Protein AF-A0A5Q4FTZ2-F1 (afdb_monomer_lite)

Structure (mmCIF, N/CA/C/O backbone):
data_AF-A0A5Q4FTZ2-F1
#
_entry.id   AF-A0A5Q4FTZ2-F1
#
loop_
_atom_site.group_PDB
_atom_site.id
_atom_site.type_symbol
_atom_site.label_atom_id
_atom_site.label_alt_id
_atom_site.label_comp_id
_atom_site.label_asym_id
_atom_site.label_entity_id
_atom_site.label_seq_id
_atom_site.pdbx_PDB_ins_code
_atom_site.Cartn_x
_atom_site.Cartn_y
_atom_site.Cartn_z
_atom_site.occupancy
_atom_site.B_iso_or_equiv
_atom_site.auth_seq_id
_atom_site.auth_comp_id
_at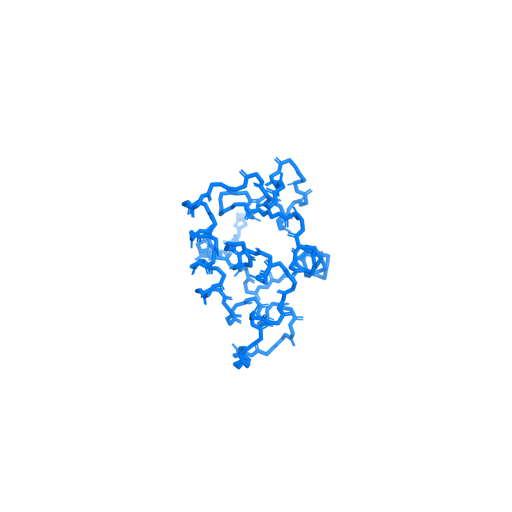om_site.auth_asym_id
_atom_site.auth_atom_id
_atom_site.pdbx_PDB_model_num
ATOM 1 N N . MET A 1 1 ? 12.901 10.405 34.814 1.00 46.91 1 MET A N 1
ATOM 2 C CA . MET A 1 1 ? 11.831 9.628 34.155 1.00 46.91 1 MET A CA 1
ATOM 3 C C . MET A 1 1 ? 11.802 10.056 32.702 1.00 46.91 1 MET A C 1
ATOM 5 O O . MET A 1 1 ? 11.239 11.096 32.398 1.00 46.91 1 MET A O 1
ATOM 9 N N . THR A 1 2 ? 12.493 9.328 31.830 1.00 41.78 2 THR A N 1
ATOM 10 C CA . THR A 1 2 ? 12.619 9.694 30.414 1.00 41.78 2 THR A CA 1
ATOM 11 C C . THR A 1 2 ? 12.126 8.508 29.606 1.00 41.78 2 THR A C 1
ATOM 13 O O . THR A 1 2 ? 12.592 7.389 29.809 1.00 41.78 2 THR A O 1
ATOM 16 N N . ALA A 1 3 ? 11.102 8.752 28.793 1.00 41.12 3 ALA A N 1
ATOM 17 C CA . ALA A 1 3 ? 10.315 7.743 28.108 1.00 41.12 3 ALA A CA 1
ATOM 18 C C . ALA A 1 3 ? 11.191 6.784 27.287 1.00 41.12 3 ALA A C 1
ATOM 20 O O . ALA A 1 3 ? 11.939 7.191 26.398 1.00 41.12 3 ALA A O 1
ATOM 21 N N . HIS A 1 4 ? 11.052 5.496 27.586 1.00 38.12 4 HIS A N 1
ATOM 22 C CA . HIS A 1 4 ? 11.541 4.396 26.773 1.00 38.12 4 HIS A CA 1
ATOM 23 C C . HIS A 1 4 ? 10.669 4.337 25.506 1.00 38.12 4 HIS A C 1
ATOM 25 O O . HIS A 1 4 ? 9.659 3.644 25.475 1.00 38.12 4 HIS A O 1
ATOM 31 N N . HIS A 1 5 ? 11.014 5.093 24.461 1.00 42.78 5 HIS A N 1
ATOM 32 C CA . HIS A 1 5 ? 10.502 4.785 23.125 1.00 42.78 5 HIS A CA 1
ATOM 33 C C . HIS A 1 5 ? 11.188 3.488 22.679 1.00 42.78 5 HIS A C 1
ATOM 35 O O . HIS A 1 5 ? 12.414 3.494 22.508 1.00 42.78 5 HIS A O 1
ATOM 41 N N . PRO A 1 6 ? 10.472 2.361 22.511 1.00 44.38 6 PRO A N 1
ATOM 42 C CA . PRO A 1 6 ? 11.075 1.206 21.875 1.00 44.38 6 PRO A CA 1
ATOM 43 C C . PRO A 1 6 ? 11.498 1.637 20.471 1.00 44.38 6 PRO A C 1
ATOM 45 O O . PRO A 1 6 ? 10.705 2.186 19.705 1.00 44.38 6 PRO A O 1
ATOM 48 N N . ARG A 1 7 ? 12.780 1.433 20.156 1.00 40.22 7 ARG A N 1
ATOM 49 C CA . ARG A 1 7 ? 13.320 1.577 18.806 1.00 40.22 7 ARG A CA 1
ATOM 50 C C . ARG A 1 7 ? 12.591 0.592 17.894 1.00 40.22 7 ARG A C 1
ATOM 52 O O . ARG A 1 7 ? 13.081 -0.507 17.655 1.00 40.22 7 ARG A O 1
ATOM 59 N N . TYR A 1 8 ? 11.459 1.003 17.334 1.00 41.88 8 TYR A N 1
ATOM 60 C CA . TYR A 1 8 ? 10.986 0.470 16.067 1.00 41.88 8 TYR A CA 1
ATOM 61 C C . TYR A 1 8 ? 11.960 0.966 14.993 1.00 41.88 8 TYR A C 1
ATOM 63 O O . TYR A 1 8 ? 11.678 1.883 14.233 1.00 41.88 8 TYR A O 1
ATOM 71 N N . LEU A 1 9 ? 13.147 0.353 14.931 1.00 40.75 9 LEU A N 1
ATOM 72 C CA . LEU A 1 9 ? 14.008 0.358 13.746 1.00 40.75 9 LEU A CA 1
ATOM 73 C C . LEU A 1 9 ? 13.370 -0.537 12.669 1.00 40.75 9 LEU A C 1
ATOM 75 O O . LEU A 1 9 ? 14.015 -1.384 12.060 1.00 40.75 9 LEU A O 1
ATOM 79 N N . GLN A 1 10 ? 12.070 -0.366 12.441 1.00 47.88 10 GLN A N 1
ATOM 80 C CA . GLN A 1 10 ? 11.476 -0.754 11.184 1.00 47.88 10 GLN A CA 1
ATOM 81 C C . GLN A 1 10 ? 12.006 0.278 10.206 1.00 47.88 10 GLN A C 1
ATOM 83 O O . GLN A 1 10 ? 11.808 1.479 10.385 1.00 47.88 10 GLN A O 1
ATOM 88 N N . SER A 1 11 ? 12.805 -0.179 9.244 1.00 52.47 11 SER A N 1
ATOM 89 C CA . SER A 1 11 ? 13.289 0.693 8.180 1.00 52.47 11 SER A CA 1
ATOM 90 C C . SER A 1 11 ? 12.101 1.508 7.675 1.00 52.47 11 SER A C 1
ATOM 92 O O . SER A 1 11 ? 11.072 0.906 7.375 1.00 52.47 11 SER A O 1
ATOM 94 N N . ARG A 1 12 ? 12.244 2.840 7.576 1.00 55.28 12 ARG A N 1
ATOM 95 C CA . ARG A 1 12 ? 11.242 3.837 7.103 1.00 55.28 12 ARG A CA 1
ATOM 96 C C . ARG A 1 12 ? 10.771 3.615 5.648 1.00 55.28 12 ARG A C 1
ATOM 98 O O . ARG A 1 12 ? 10.436 4.536 4.922 1.00 55.28 12 ARG A O 1
ATOM 105 N N . ARG A 1 13 ? 10.931 2.385 5.173 1.00 63.75 13 ARG A N 1
ATOM 106 C CA . ARG A 1 13 ? 10.923 1.869 3.810 1.00 63.75 13 ARG A CA 1
ATOM 107 C C . ARG A 1 13 ? 10.167 0.537 3.728 1.00 63.75 13 ARG A C 1
ATOM 109 O O . ARG A 1 13 ? 10.155 -0.054 2.655 1.00 63.75 13 ARG A O 1
ATOM 116 N N . ALA A 1 14 ? 9.633 0.025 4.836 1.00 73.38 14 ALA A N 1
ATOM 117 C CA . ALA A 1 14 ? 8.963 -1.268 4.921 1.00 73.38 14 ALA A CA 1
ATOM 118 C C . ALA A 1 14 ? 7.588 -1.109 5.572 1.00 73.38 14 ALA A C 1
ATOM 120 O O . ALA A 1 14 ? 7.354 -0.163 6.325 1.00 73.38 14 ALA A O 1
ATOM 121 N N . VAL A 1 15 ? 6.690 -2.045 5.277 1.00 80.06 15 VAL A N 1
ATOM 122 C CA . VAL A 1 15 ? 5.355 -2.083 5.881 1.00 80.06 15 VAL A CA 1
ATOM 123 C C . VAL A 1 15 ? 5.506 -2.380 7.375 1.00 80.06 15 VAL A C 1
ATOM 125 O O . VAL A 1 15 ? 6.199 -3.342 7.728 1.00 80.06 15 VAL A O 1
ATOM 128 N N . PRO A 1 16 ? 4.898 -1.577 8.266 1.00 80.31 16 PRO A N 1
ATOM 129 C CA . PRO A 1 16 ? 4.973 -1.843 9.688 1.00 80.31 16 PRO A CA 1
ATOM 130 C C . PRO A 1 16 ? 4.372 -3.201 10.059 1.00 80.31 16 PRO A C 1
ATOM 132 O O . PRO A 1 16 ? 3.326 -3.591 9.550 1.00 80.31 16 PRO A O 1
ATOM 135 N N . LEU A 1 17 ? 5.026 -3.915 10.979 1.00 74.69 17 LEU A N 1
ATOM 136 C CA . LEU A 1 17 ? 4.554 -5.223 11.468 1.00 74.69 17 LEU A CA 1
ATOM 137 C C . LEU A 1 17 ? 3.246 -5.123 12.256 1.00 74.69 17 LEU A C 1
ATOM 139 O O . LEU A 1 17 ? 2.511 -6.101 12.343 1.00 74.69 17 LEU A O 1
ATOM 143 N N . VAL A 1 18 ? 2.994 -3.967 12.867 1.00 80.31 18 VAL A N 1
ATOM 144 C CA . VAL A 1 18 ? 1.811 -3.710 13.681 1.00 80.31 18 VAL A CA 1
ATOM 145 C C . VAL A 1 18 ? 1.175 -2.435 13.155 1.00 80.31 18 VAL A C 1
ATOM 147 O O . VAL A 1 18 ? 1.790 -1.372 13.212 1.00 80.31 18 VAL A O 1
ATOM 150 N N . LEU A 1 19 ? -0.039 -2.568 12.631 1.00 85.31 19 LEU A N 1
ATOM 151 C CA . LEU A 1 19 ? -0.886 -1.462 12.202 1.00 85.31 19 LEU A CA 1
ATOM 152 C C . LEU A 1 19 ? -2.102 -1.391 13.119 1.00 85.31 19 LEU A C 1
ATOM 154 O O . LEU A 1 19 ? -2.616 -2.425 13.556 1.00 85.31 19 LEU A O 1
ATOM 158 N N . THR A 1 20 ? -2.561 -0.175 13.403 1.00 90.44 20 THR A N 1
ATOM 159 C CA . THR A 1 20 ? -3.896 0.022 13.978 1.00 90.44 20 THR A CA 1
ATOM 160 C C . THR A 1 20 ? -4.965 -0.360 12.951 1.00 90.44 20 THR A C 1
ATOM 162 O O . THR A 1 20 ? -4.673 -0.490 11.762 1.00 90.44 20 THR A O 1
ATOM 165 N N . GLU A 1 21 ? -6.210 -0.529 13.398 1.00 90.31 21 GLU A N 1
ATOM 166 C CA . GLU A 1 21 ? -7.337 -0.822 12.503 1.00 90.31 21 GLU A CA 1
ATOM 167 C C . GLU A 1 21 ? -7.466 0.236 11.398 1.00 90.31 21 GLU A C 1
ATOM 169 O O . GLU A 1 21 ? -7.405 -0.100 10.223 1.00 90.31 21 GLU A O 1
ATOM 174 N N . GLU A 1 22 ? -7.447 1.521 11.762 1.00 91.31 22 GLU A N 1
ATOM 175 C CA . GLU A 1 22 ? -7.500 2.631 10.801 1.00 91.31 22 GLU A CA 1
ATOM 176 C C . GLU A 1 22 ? -6.357 2.595 9.766 1.00 91.31 22 GLU A C 1
ATOM 178 O O . GLU A 1 22 ? -6.560 2.848 8.580 1.00 91.31 22 GLU A O 1
ATOM 183 N N . GLN A 1 23 ? -5.137 2.263 10.195 1.00 91.62 23 GLN A N 1
ATOM 184 C CA . GLN A 1 23 ? -3.989 2.161 9.290 1.00 91.62 23 GLN A CA 1
ATOM 185 C C . GLN A 1 23 ? -4.105 0.948 8.362 1.00 91.62 23 GLN A C 1
ATOM 187 O O . GLN A 1 23 ? -3.677 1.013 7.209 1.00 91.62 23 GLN A O 1
ATOM 192 N N . ARG A 1 24 ? -4.674 -0.159 8.854 1.00 91.75 24 ARG A N 1
ATOM 193 C CA . ARG A 1 24 ? -4.960 -1.347 8.046 1.00 91.75 24 ARG A CA 1
ATOM 194 C C . ARG A 1 24 ? -6.030 -1.046 7.003 1.00 91.75 24 ARG A C 1
ATOM 196 O O . ARG A 1 24 ? -5.828 -1.417 5.851 1.00 91.75 24 ARG A O 1
ATOM 203 N N . ASP A 1 25 ? -7.110 -0.368 7.380 1.00 92.56 25 ASP A N 1
ATOM 204 C CA . ASP A 1 25 ? -8.152 0.072 6.448 1.00 92.56 25 ASP A CA 1
ATOM 205 C C . ASP A 1 25 ? -7.572 0.975 5.365 1.00 92.56 25 ASP A C 1
ATOM 207 O O . ASP A 1 25 ? -7.767 0.719 4.183 1.00 92.56 25 ASP A O 1
ATOM 211 N N . ARG A 1 26 ? -6.742 1.953 5.738 1.00 93.12 26 ARG A N 1
ATOM 212 C CA . ARG A 1 26 ? -6.061 2.824 4.772 1.00 93.12 26 ARG A CA 1
ATOM 213 C C . ARG A 1 26 ? -5.157 2.047 3.811 1.00 93.12 26 ARG A C 1
ATOM 215 O O . ARG A 1 26 ? -5.180 2.291 2.609 1.00 93.12 26 ARG A O 1
ATOM 222 N N . LEU A 1 27 ? -4.371 1.100 4.327 1.00 92.38 27 LEU A N 1
ATOM 223 C CA . LEU A 1 27 ? -3.537 0.231 3.496 1.00 92.38 27 LEU A CA 1
ATOM 224 C C . LEU A 1 27 ? -4.382 -0.626 2.547 1.00 92.38 27 LEU A C 1
ATOM 226 O O . LEU A 1 27 ? -4.009 -0.802 1.391 1.00 92.38 27 LEU A O 1
ATOM 230 N N . ARG A 1 28 ? -5.497 -1.169 3.041 1.00 93.44 28 ARG A N 1
ATOM 231 C CA . ARG A 1 28 ? -6.430 -1.969 2.249 1.00 93.44 28 ARG A CA 1
ATOM 232 C C . ARG A 1 28 ? -7.041 -1.128 1.135 1.00 93.44 28 ARG A C 1
ATOM 234 O O . ARG A 1 28 ? -6.953 -1.550 -0.009 1.00 93.44 28 ARG A O 1
ATOM 241 N N . SER A 1 29 ? -7.548 0.062 1.447 1.00 93.69 29 SER A N 1
ATOM 242 C CA . SER A 1 29 ? -8.086 0.992 0.451 1.00 93.69 29 SER A CA 1
ATOM 243 C C . SER A 1 29 ? -7.052 1.355 -0.612 1.00 93.69 29 SER A C 1
ATOM 245 O O . SER A 1 29 ? -7.374 1.314 -1.789 1.00 93.69 29 SER A O 1
ATOM 247 N N . LEU A 1 30 ? -5.797 1.626 -0.232 1.00 93.50 30 LEU A N 1
ATOM 248 C CA . LEU A 1 30 ? -4.734 1.935 -1.198 1.00 93.50 30 LEU A CA 1
ATOM 249 C C . LEU A 1 30 ? -4.409 0.763 -2.137 1.00 93.50 30 LEU A C 1
ATOM 251 O O . LEU A 1 30 ? -4.048 0.975 -3.285 1.00 93.50 30 LEU A O 1
ATOM 255 N N . LEU A 1 31 ? -4.448 -0.475 -1.642 1.00 93.00 31 LEU A N 1
ATOM 256 C CA . LEU A 1 31 ? -4.146 -1.652 -2.463 1.00 93.00 31 LEU A CA 1
ATOM 257 C C . LEU A 1 31 ? -5.330 -2.096 -3.334 1.00 93.00 31 LEU A C 1
ATOM 259 O O . LEU A 1 31 ? -5.118 -2.788 -4.334 1.00 93.00 31 LEU A O 1
ATOM 263 N N . ASP A 1 32 ? -6.547 -1.729 -2.933 1.00 94.12 32 ASP A N 1
ATOM 264 C CA . ASP A 1 32 ? -7.785 -1.976 -3.673 1.00 94.12 32 ASP A CA 1
ATOM 265 C C . ASP A 1 32 ? -8.052 -0.896 -4.732 1.00 94.12 32 ASP A C 1
ATOM 267 O O . ASP A 1 32 ? -8.624 -1.201 -5.773 1.00 94.12 32 ASP A O 1
ATOM 271 N N . ASP A 1 33 ? -7.577 0.333 -4.510 1.00 93.88 33 ASP A N 1
ATOM 272 C CA . ASP A 1 33 ? -7.661 1.437 -5.466 1.00 93.88 33 ASP A CA 1
ATOM 273 C C . ASP A 1 33 ? -6.555 1.339 -6.538 1.00 93.88 33 ASP A C 1
ATOM 275 O O . ASP A 1 33 ? -5.372 1.508 -6.227 1.00 93.88 33 ASP A O 1
ATOM 279 N N . PRO A 1 34 ? -6.887 1.051 -7.809 1.00 92.38 34 PRO A N 1
ATOM 280 C CA . PRO A 1 34 ? -5.886 0.946 -8.863 1.00 92.38 34 PRO A CA 1
ATOM 281 C C . PRO A 1 34 ? -5.330 2.304 -9.305 1.00 92.38 34 PRO A C 1
ATOM 283 O O . PRO A 1 34 ? -4.198 2.370 -9.795 1.00 92.38 34 PRO A O 1
ATOM 286 N N . ASP A 1 35 ? -6.102 3.376 -9.153 1.00 93.19 35 ASP A N 1
ATOM 287 C CA . ASP A 1 35 ? -5.797 4.672 -9.763 1.00 93.19 35 ASP A CA 1
ATOM 288 C C . ASP A 1 35 ? -4.877 5.524 -8.887 1.00 93.19 35 ASP A C 1
ATOM 290 O O . ASP A 1 35 ? -4.193 6.418 -9.387 1.00 93.19 35 ASP A O 1
ATOM 294 N N . THR A 1 36 ? -4.770 5.187 -7.602 1.00 94.06 36 THR A N 1
ATOM 295 C CA . THR A 1 36 ? -3.946 5.927 -6.652 1.00 94.06 36 THR A CA 1
ATOM 296 C C . THR A 1 36 ? -2.805 5.082 -6.109 1.00 94.06 36 THR A C 1
ATOM 298 O O . THR A 1 36 ? -2.980 3.958 -5.644 1.00 94.06 36 THR A O 1
ATOM 301 N N . TRP A 1 37 ? -1.608 5.663 -6.076 1.00 93.62 37 TRP A N 1
ATOM 302 C CA . TRP A 1 37 ? -0.437 5.042 -5.480 1.00 93.62 37 TRP A CA 1
ATOM 303 C C . TRP A 1 37 ? 0.344 5.992 -4.577 1.00 93.62 37 TRP A C 1
ATOM 305 O O . TRP A 1 37 ? 0.235 7.210 -4.658 1.00 93.62 37 TRP A O 1
ATOM 315 N N . VAL A 1 38 ? 1.185 5.423 -3.711 1.00 92.25 38 VAL A N 1
ATOM 316 C CA . VAL A 1 38 ? 2.126 6.173 -2.879 1.00 92.25 38 VAL A CA 1
ATOM 317 C C . VAL A 1 38 ? 3.542 5.684 -3.147 1.00 92.25 38 VAL A C 1
ATOM 319 O O . VAL A 1 38 ? 3.884 4.518 -2.939 1.00 92.25 38 VAL A O 1
ATOM 322 N N . LEU A 1 39 ? 4.413 6.598 -3.574 1.00 88.88 39 LEU A N 1
ATOM 323 C CA . LEU A 1 39 ? 5.830 6.296 -3.760 1.00 88.88 39 LEU A CA 1
ATOM 324 C C . LEU A 1 39 ? 6.505 5.979 -2.420 1.00 88.88 39 LEU A C 1
ATOM 326 O O . LEU A 1 39 ? 6.125 6.496 -1.370 1.00 88.88 39 LEU A O 1
ATOM 330 N N . ARG A 1 40 ? 7.597 5.203 -2.457 1.00 82.00 40 ARG A N 1
ATOM 331 C CA . ARG A 1 40 ? 8.348 4.800 -1.248 1.00 82.00 40 ARG A CA 1
ATOM 332 C C . ARG A 1 40 ? 8.596 5.924 -0.222 1.00 82.00 40 ARG A C 1
ATOM 334 O O . ARG A 1 40 ? 8.463 5.630 0.962 1.00 82.00 40 ARG A O 1
ATOM 341 N N . PRO A 1 41 ? 8.966 7.167 -0.600 1.00 82.75 41 PRO A N 1
ATOM 342 C CA . PRO A 1 41 ? 9.184 8.241 0.375 1.00 82.75 41 PRO A CA 1
ATOM 343 C C . PRO A 1 41 ? 7.902 8.723 1.072 1.00 82.75 41 PRO A C 1
ATOM 345 O O . PRO A 1 41 ? 7.969 9.160 2.217 1.00 82.75 41 PRO A O 1
ATOM 348 N N . GLY A 1 42 ? 6.757 8.645 0.389 1.00 85.50 42 GLY A N 1
ATOM 349 C CA . GLY A 1 42 ? 5.449 9.078 0.889 1.00 85.50 42 GLY A CA 1
ATOM 350 C C . GLY A 1 42 ? 4.718 8.025 1.723 1.00 85.50 42 GLY A C 1
ATOM 351 O O . GLY A 1 42 ? 3.739 8.340 2.389 1.00 85.50 42 GLY A O 1
ATOM 352 N N . TRP A 1 43 ? 5.220 6.787 1.741 1.00 85.81 43 TRP A N 1
ATOM 353 C CA . TRP A 1 43 ? 4.541 5.647 2.359 1.00 85.81 43 TRP A CA 1
ATOM 354 C C . TRP A 1 43 ? 4.298 5.812 3.862 1.00 85.81 43 TRP A C 1
ATOM 356 O O . TRP A 1 43 ? 3.198 5.579 4.349 1.00 85.81 43 TRP A O 1
ATOM 366 N N . GLU A 1 44 ? 5.328 6.215 4.610 1.00 85.50 44 GLU A N 1
ATOM 367 C CA . GLU A 1 44 ? 5.236 6.436 6.060 1.00 85.50 44 GLU A CA 1
ATOM 368 C C . GLU A 1 44 ? 4.258 7.583 6.400 1.00 85.50 44 GLU A C 1
ATOM 370 O O . GLU A 1 44 ? 3.366 7.353 7.222 1.00 85.50 44 GLU A O 1
ATOM 375 N N . PRO A 1 45 ? 4.350 8.778 5.774 1.00 88.06 45 PRO A N 1
ATOM 376 C CA . PRO A 1 45 ? 3.356 9.841 5.943 1.00 88.06 45 PRO A CA 1
ATOM 377 C C . PRO A 1 45 ? 1.921 9.407 5.629 1.00 88.06 45 PRO A C 1
ATOM 379 O O . PRO A 1 45 ? 1.036 9.622 6.456 1.00 88.06 45 PRO A O 1
ATOM 382 N N . TYR A 1 46 ? 1.689 8.753 4.489 1.00 90.69 46 TYR A N 1
ATOM 383 C CA . TYR A 1 46 ? 0.355 8.286 4.121 1.00 90.69 46 TYR A CA 1
ATOM 384 C C . TYR A 1 46 ? -0.177 7.267 5.126 1.00 90.69 46 TYR A C 1
ATOM 386 O O . TYR A 1 46 ? -1.233 7.453 5.726 1.00 90.69 46 TYR A O 1
ATOM 394 N N . LEU A 1 47 ? 0.582 6.196 5.363 1.00 88.31 47 LEU A N 1
ATOM 395 C CA . LEU A 1 47 ? 0.104 5.075 6.155 1.00 88.31 47 LEU A CA 1
ATOM 396 C C . LEU A 1 47 ? -0.107 5.469 7.617 1.00 88.31 47 LEU A C 1
ATOM 398 O O . LEU A 1 47 ? -1.145 5.140 8.186 1.00 88.31 47 LEU A O 1
ATOM 402 N N . LEU A 1 48 ? 0.844 6.193 8.219 1.00 86.44 48 LEU A N 1
ATOM 403 C CA . LEU A 1 48 ? 0.790 6.534 9.643 1.00 86.44 48 LEU A CA 1
ATOM 404 C C . LEU A 1 48 ? -0.048 7.776 9.946 1.00 86.44 48 LEU A C 1
ATOM 406 O O . LEU A 1 48 ? -0.591 7.857 11.046 1.00 86.44 48 LEU A O 1
ATOM 410 N N . ARG A 1 49 ? -0.109 8.750 9.030 1.00 87.38 49 ARG A N 1
ATOM 411 C CA . ARG A 1 49 ? -0.727 10.065 9.283 1.00 87.38 49 ARG A CA 1
ATOM 412 C C . ARG A 1 49 ? -1.911 10.378 8.373 1.00 87.38 49 ARG A C 1
ATOM 414 O O . ARG A 1 49 ? -2.561 11.388 8.606 1.00 87.38 49 ARG A O 1
ATOM 421 N N . GLY A 1 50 ? -2.184 9.551 7.364 1.00 88.56 50 GLY A N 1
ATOM 422 C CA . GLY A 1 50 ? -3.219 9.831 6.370 1.00 88.56 50 GLY A CA 1
ATOM 423 C C . GLY A 1 50 ? -2.874 11.016 5.471 1.00 88.56 50 GLY A C 1
ATOM 424 O O . GLY A 1 50 ? -3.773 11.736 5.062 1.00 88.56 50 GLY A O 1
ATOM 425 N N . ASP A 1 51 ? -1.587 11.260 5.208 1.00 90.19 51 ASP A N 1
ATOM 426 C CA . ASP A 1 51 ? -1.155 12.386 4.376 1.00 90.19 51 ASP A CA 1
ATOM 427 C C . ASP A 1 51 ? -1.460 12.141 2.888 1.00 90.19 51 ASP A C 1
ATOM 429 O O . ASP A 1 51 ? -0.652 11.574 2.145 1.00 90.19 51 ASP A O 1
ATOM 433 N N . GLU A 1 52 ? -2.647 12.569 2.461 1.00 89.94 52 GLU A N 1
ATOM 434 C CA . GLU A 1 52 ? -3.129 12.456 1.080 1.00 89.94 52 GLU A CA 1
ATOM 435 C C . GLU A 1 52 ? -2.273 13.249 0.081 1.00 89.94 52 GLU A C 1
ATOM 437 O O . GLU A 1 52 ? -2.262 12.921 -1.101 1.00 89.94 52 GLU A O 1
ATOM 442 N N . GLY A 1 53 ? -1.469 14.223 0.531 1.00 90.06 53 GLY A N 1
ATOM 443 C CA . GLY A 1 53 ? -0.545 14.968 -0.336 1.00 90.06 53 GLY A CA 1
ATOM 444 C C . GLY A 1 53 ? 0.591 14.119 -0.923 1.00 90.06 53 GLY A C 1
ATOM 445 O O . GLY A 1 53 ? 1.346 14.589 -1.772 1.00 90.06 53 GLY A O 1
ATOM 446 N N . THR A 1 54 ? 0.728 12.873 -0.467 1.00 90.44 54 THR A N 1
ATOM 447 C CA . THR A 1 54 ? 1.695 11.898 -0.989 1.00 90.44 54 THR A CA 1
ATOM 448 C C . THR A 1 54 ? 1.111 10.939 -2.023 1.00 90.44 54 THR A C 1
ATOM 450 O O . THR A 1 54 ? 1.870 10.169 -2.624 1.00 90.44 54 THR A O 1
ATOM 453 N N . LEU A 1 55 ? -0.210 10.981 -2.217 1.00 92.88 55 LEU A N 1
ATOM 454 C CA . LEU A 1 55 ? -0.903 10.200 -3.226 1.00 92.88 55 LEU A CA 1
ATOM 455 C C . LEU A 1 55 ? -0.576 10.755 -4.608 1.00 92.88 55 LEU A C 1
ATOM 457 O O . LEU A 1 55 ? -0.588 11.964 -4.845 1.00 92.88 55 LEU A O 1
ATOM 461 N N . VAL A 1 56 ? -0.267 9.846 -5.518 1.00 93.69 56 VAL A N 1
ATOM 462 C CA . VAL A 1 56 ? -0.018 10.137 -6.921 1.00 93.69 56 VAL A CA 1
ATOM 463 C C . VAL A 1 56 ? -0.902 9.248 -7.768 1.00 93.69 56 VAL A C 1
ATOM 465 O O . VAL A 1 56 ? -1.192 8.112 -7.406 1.00 93.69 56 VAL A O 1
ATOM 468 N N . ASP A 1 57 ? -1.297 9.774 -8.913 1.00 93.38 57 ASP A N 1
ATOM 469 C CA . ASP A 1 57 ? -2.043 9.025 -9.907 1.00 93.38 57 ASP A CA 1
ATOM 470 C C . ASP A 1 57 ? -1.147 7.937 -10.534 1.00 93.38 57 ASP A C 1
ATOM 472 O O . ASP A 1 57 ? 0.019 8.190 -10.872 1.00 93.38 57 ASP A O 1
ATOM 476 N N . THR A 1 58 ? -1.661 6.716 -10.662 1.00 92.19 58 THR A N 1
ATOM 477 C CA . THR A 1 58 ? -0.892 5.566 -11.159 1.00 92.19 58 THR A CA 1
ATOM 478 C C . THR A 1 58 ? -0.492 5.712 -12.638 1.00 92.19 58 THR A C 1
ATOM 480 O O . THR A 1 58 ? 0.576 5.219 -13.033 1.00 92.19 58 THR A O 1
ATOM 483 N N . ASP A 1 59 ? -1.280 6.420 -13.454 1.00 90.12 59 ASP A N 1
ATOM 484 C CA . ASP A 1 59 ? -0.959 6.748 -14.854 1.00 90.12 59 ASP A CA 1
ATOM 485 C C . ASP A 1 59 ? 0.126 7.825 -14.958 1.00 90.12 59 ASP A C 1
ATOM 487 O O . ASP A 1 59 ? 0.897 7.856 -15.918 1.00 90.12 59 ASP A O 1
ATOM 491 N N . SER A 1 60 ? 0.259 8.678 -13.940 1.00 91.44 60 SER A N 1
ATOM 492 C CA . SER A 1 60 ? 1.325 9.687 -13.878 1.00 91.44 60 SER A CA 1
ATOM 493 C C . SER A 1 60 ? 2.715 9.112 -13.557 1.00 91.44 60 SER A C 1
ATOM 495 O O . SER A 1 60 ? 3.727 9.820 -13.637 1.00 91.44 60 SER A O 1
ATOM 497 N N . LEU A 1 61 ? 2.801 7.828 -13.186 1.00 90.81 61 LEU A N 1
ATOM 498 C CA . LEU A 1 61 ? 4.060 7.181 -12.822 1.00 90.81 61 LEU A CA 1
ATOM 499 C C . LEU A 1 61 ? 4.968 6.970 -14.038 1.00 90.81 61 LEU A C 1
ATOM 501 O O . LEU A 1 61 ? 4.603 6.329 -15.018 1.00 90.81 61 LEU A O 1
ATOM 505 N N . SER A 1 62 ? 6.227 7.397 -13.918 1.00 91.94 62 SER A N 1
ATOM 506 C CA . SER A 1 62 ? 7.266 7.010 -14.873 1.00 91.94 62 SER A CA 1
ATOM 507 C C . SER A 1 62 ? 7.539 5.500 -14.830 1.00 91.94 62 SER A C 1
ATOM 509 O O . SER A 1 62 ? 7.336 4.838 -13.806 1.00 91.94 62 SER A O 1
ATOM 511 N N . ASN A 1 63 ? 8.095 4.956 -15.917 1.00 90.50 63 ASN A N 1
ATOM 512 C CA . ASN A 1 63 ? 8.478 3.541 -16.000 1.00 90.50 63 ASN A CA 1
ATOM 513 C C . ASN A 1 63 ? 9.431 3.109 -14.869 1.00 90.50 63 ASN A C 1
ATOM 515 O O . ASN A 1 63 ? 9.288 2.009 -14.327 1.00 90.50 63 ASN A O 1
ATOM 519 N N . ASP A 1 64 ? 10.367 3.976 -14.472 1.00 91.25 64 ASP A N 1
ATOM 520 C CA . ASP A 1 64 ? 11.263 3.739 -13.336 1.00 91.25 64 ASP A CA 1
ATOM 521 C C . ASP A 1 64 ? 10.503 3.669 -12.009 1.00 91.25 64 ASP A C 1
ATOM 523 O O . ASP A 1 64 ? 10.703 2.738 -11.224 1.00 91.25 64 ASP A O 1
ATOM 527 N N . HIS A 1 65 ? 9.592 4.614 -11.756 1.00 91.19 65 HIS A N 1
ATOM 528 C CA . HIS A 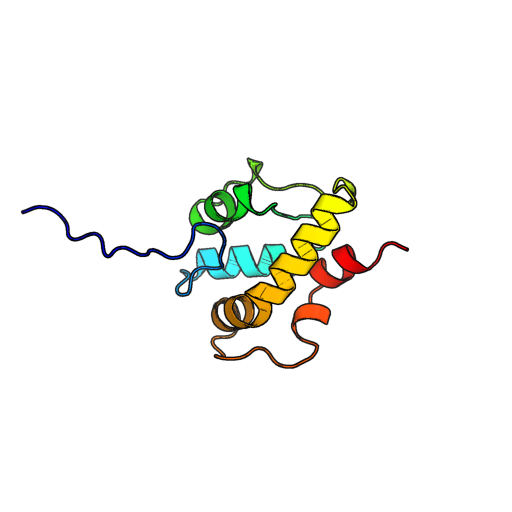1 65 ? 8.776 4.616 -10.542 1.00 91.19 65 HIS A CA 1
ATOM 529 C C . HIS A 1 65 ? 7.860 3.397 -10.469 1.00 91.19 65 HIS A C 1
ATOM 531 O O . HIS A 1 65 ? 7.749 2.775 -9.409 1.00 91.19 65 HIS A O 1
ATOM 537 N N . ARG A 1 66 ? 7.256 3.011 -11.592 1.00 91.50 66 ARG A N 1
ATOM 538 C CA . ARG A 1 6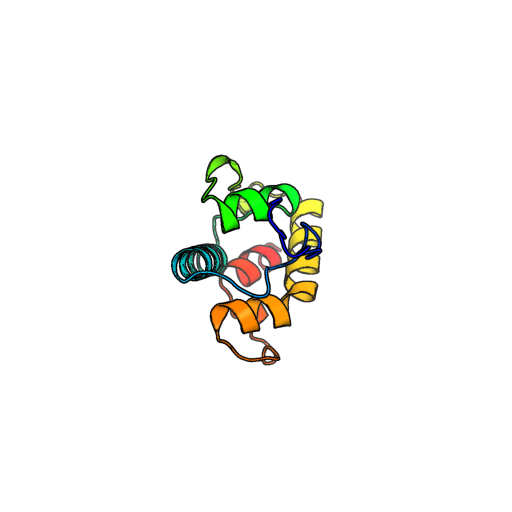6 ? 6.418 1.816 -11.703 1.00 91.50 66 ARG A CA 1
ATOM 539 C C . ARG A 1 66 ? 7.222 0.549 -11.421 1.00 91.50 66 ARG A C 1
ATOM 541 O O . ARG A 1 66 ? 6.868 -0.216 -10.526 1.00 91.50 66 ARG A O 1
ATOM 548 N N . SER A 1 67 ? 8.371 0.384 -12.078 1.00 91.81 67 SER A N 1
ATOM 549 C CA . SER A 1 67 ? 9.275 -0.756 -11.859 1.00 91.81 67 SER A CA 1
ATOM 550 C C . SER A 1 67 ? 9.756 -0.836 -10.407 1.00 91.81 67 SER A C 1
ATOM 552 O O . SER A 1 67 ? 9.740 -1.904 -9.788 1.00 91.81 67 SER A O 1
ATOM 554 N N . ALA A 1 68 ? 10.130 0.304 -9.821 1.00 91.19 68 ALA A N 1
ATOM 555 C CA . ALA A 1 68 ? 10.544 0.390 -8.426 1.00 91.19 68 ALA A CA 1
ATOM 556 C C . ALA A 1 68 ? 9.402 0.074 -7.447 1.00 91.19 68 ALA A C 1
ATOM 558 O O . ALA A 1 68 ? 9.667 -0.505 -6.386 1.00 91.19 68 ALA A O 1
ATOM 559 N N . SER A 1 69 ? 8.163 0.436 -7.784 1.00 91.50 69 SER A N 1
ATOM 560 C CA . SER A 1 69 ? 6.964 0.165 -6.982 1.00 91.50 69 SER A CA 1
ATOM 561 C C . SER A 1 69 ? 6.595 -1.314 -7.013 1.00 91.50 69 SER A C 1
ATOM 563 O O . SER A 1 69 ? 6.441 -1.918 -5.955 1.00 91.50 69 SER A O 1
ATOM 565 N N . ILE A 1 70 ? 6.596 -1.941 -8.193 1.00 93.00 70 ILE A N 1
ATOM 566 C CA . ILE A 1 70 ? 6.384 -3.390 -8.347 1.00 93.00 70 ILE A CA 1
ATOM 567 C C . ILE A 1 70 ? 7.447 -4.174 -7.573 1.00 93.00 70 ILE A C 1
ATOM 569 O O . ILE A 1 70 ? 7.126 -5.086 -6.809 1.00 93.00 70 ILE A O 1
ATOM 573 N N . ALA A 1 71 ? 8.725 -3.814 -7.736 1.00 92.56 71 ALA A N 1
ATOM 574 C CA . ALA A 1 71 ? 9.819 -4.476 -7.029 1.00 92.56 71 ALA A CA 1
ATOM 575 C C . ALA A 1 71 ? 9.670 -4.359 -5.506 1.00 92.56 71 ALA A C 1
ATOM 577 O O . ALA A 1 71 ? 9.977 -5.303 -4.778 1.00 92.56 71 ALA A O 1
ATOM 578 N N . TRP A 1 72 ? 9.186 -3.213 -5.026 1.00 91.25 72 TRP A N 1
ATOM 579 C CA . TRP A 1 72 ? 8.935 -2.989 -3.609 1.00 91.25 72 TRP A CA 1
ATOM 580 C C . TRP A 1 72 ? 7.744 -3.805 -3.100 1.00 91.25 72 TRP A C 1
ATOM 582 O O . TRP A 1 72 ? 7.887 -4.507 -2.103 1.00 91.25 72 TRP A O 1
ATOM 592 N N . LEU A 1 73 ? 6.617 -3.803 -3.817 1.00 92.19 73 LEU A N 1
ATOM 593 C CA . LEU A 1 73 ? 5.441 -4.616 -3.496 1.00 92.19 73 LEU A CA 1
ATOM 594 C C . LEU A 1 73 ? 5.798 -6.103 -3.387 1.00 92.19 73 LEU A C 1
ATOM 596 O O . LEU A 1 73 ? 5.433 -6.758 -2.414 1.00 92.19 73 LEU A O 1
ATOM 600 N N . ARG A 1 74 ? 6.605 -6.621 -4.323 1.00 92.62 74 ARG A N 1
ATOM 601 C CA . ARG A 1 74 ? 7.104 -8.006 -4.281 1.00 92.62 74 ARG A CA 1
ATOM 602 C C . ARG A 1 74 ? 7.947 -8.285 -3.039 1.00 92.62 74 ARG A C 1
ATOM 604 O O . ARG A 1 74 ? 7.746 -9.305 -2.389 1.00 92.62 74 ARG A O 1
ATOM 611 N N . GLN A 1 75 ? 8.850 -7.373 -2.677 1.00 91.81 75 GLN A N 1
ATOM 612 C CA . GLN A 1 75 ? 9.654 -7.497 -1.453 1.00 91.81 75 GLN A CA 1
ATOM 613 C C . GLN A 1 75 ? 8.793 -7.456 -0.185 1.00 91.81 75 GLN A C 1
ATOM 615 O O . GLN A 1 75 ? 9.129 -8.100 0.806 1.00 91.81 75 GLN A O 1
ATOM 620 N N . GLN A 1 76 ? 7.695 -6.701 -0.207 1.00 90.69 76 GLN A N 1
ATOM 621 C CA . GLN A 1 76 ? 6.794 -6.544 0.932 1.00 90.69 76 GLN A CA 1
ATOM 622 C C . GLN A 1 76 ? 5.612 -7.523 0.924 1.00 90.69 76 GLN A C 1
ATOM 624 O O . GLN A 1 76 ? 4.811 -7.466 1.850 1.00 90.69 76 GLN A O 1
ATOM 629 N N . ARG A 1 77 ? 5.509 -8.451 -0.042 1.00 92.50 77 ARG A N 1
ATOM 630 C CA . ARG A 1 77 ? 4.375 -9.388 -0.204 1.00 92.50 77 ARG A CA 1
ATOM 631 C C . ARG A 1 77 ? 3.934 -10.019 1.122 1.00 92.50 77 ARG A C 1
ATOM 633 O O . ARG A 1 77 ? 2.771 -9.918 1.498 1.00 92.50 77 ARG A O 1
ATOM 640 N N . HIS A 1 78 ? 4.859 -10.633 1.859 1.00 91.88 78 HIS A N 1
ATOM 641 C CA . HIS A 1 78 ? 4.526 -11.296 3.126 1.00 91.88 78 HIS A CA 1
ATOM 642 C C . HIS A 1 78 ? 4.201 -10.308 4.254 1.00 91.88 78 HIS A C 1
ATOM 644 O O . HIS A 1 78 ? 3.346 -10.594 5.086 1.00 91.88 78 HIS A O 1
ATOM 650 N N . ALA A 1 79 ? 4.850 -9.140 4.278 1.00 90.50 79 ALA A N 1
ATOM 651 C CA . ALA A 1 79 ? 4.584 -8.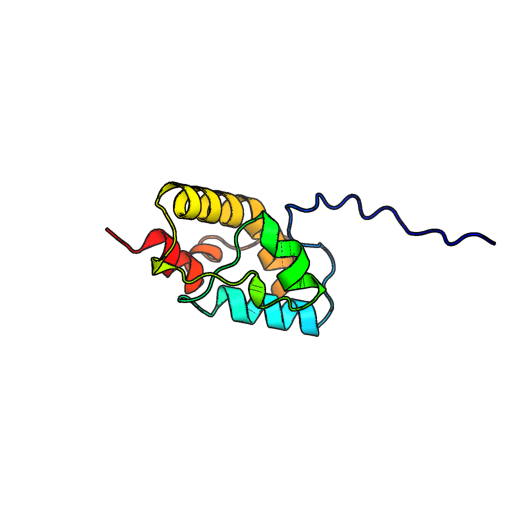109 5.277 1.00 90.50 79 ALA A CA 1
ATOM 652 C C . ALA A 1 79 ? 3.199 -7.474 5.079 1.00 90.50 79 ALA A C 1
ATOM 654 O O . ALA A 1 79 ? 2.461 -7.320 6.047 1.00 90.50 79 ALA A O 1
ATOM 655 N N . LEU A 1 80 ? 2.821 -7.182 3.829 1.00 91.31 80 LEU A N 1
ATOM 656 C CA . LEU A 1 80 ? 1.492 -6.696 3.454 1.00 91.31 80 LEU A CA 1
ATOM 657 C C . LEU A 1 80 ? 0.412 -7.708 3.831 1.00 91.31 80 LEU A C 1
ATOM 659 O O . LEU A 1 80 ? -0.549 -7.356 4.508 1.00 91.31 80 LEU A O 1
ATOM 663 N N . HIS A 1 81 ? 0.602 -8.977 3.467 1.00 92.19 81 HIS A N 1
ATOM 664 C CA . HIS A 1 81 ? -0.344 -10.033 3.817 1.00 92.19 81 HIS A CA 1
ATOM 665 C C . HIS A 1 81 ? -0.487 -10.206 5.330 1.00 92.19 81 HIS A C 1
ATOM 667 O O . HIS A 1 81 ? -1.598 -10.293 5.838 1.00 92.19 81 HIS A O 1
ATOM 673 N N . ARG A 1 82 ? 0.618 -10.193 6.082 1.00 90.62 82 ARG A N 1
ATOM 674 C CA . ARG A 1 82 ? 0.563 -10.249 7.547 1.00 90.62 82 ARG A CA 1
ATOM 675 C C . ARG A 1 82 ? -0.183 -9.057 8.135 1.00 90.62 82 ARG A C 1
ATOM 677 O O . ARG A 1 82 ? -0.955 -9.230 9.071 1.00 90.62 82 ARG A O 1
ATOM 684 N N . ALA A 1 83 ? 0.046 -7.864 7.595 1.00 89.12 83 ALA A N 1
ATOM 685 C CA . ALA A 1 83 ? -0.595 -6.646 8.067 1.00 89.12 83 ALA A CA 1
ATOM 686 C C . ALA A 1 83 ? -2.111 -6.636 7.794 1.00 89.12 83 ALA A C 1
ATOM 688 O O . ALA A 1 83 ? -2.868 -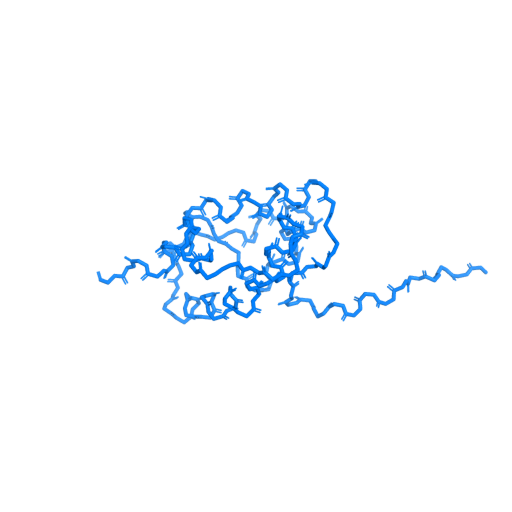6.167 8.646 1.00 89.12 83 ALA A O 1
ATOM 689 N N . LEU A 1 84 ? -2.545 -7.164 6.644 1.00 89.88 84 LEU A N 1
ATOM 690 C CA . LEU A 1 84 ? -3.942 -7.157 6.195 1.00 89.88 84 LEU A CA 1
ATOM 691 C C . LEU A 1 84 ? -4.753 -8.374 6.655 1.00 89.88 84 LEU A C 1
ATOM 693 O O . LEU A 1 84 ? -5.854 -8.203 7.174 1.00 89.88 84 LEU A O 1
ATOM 697 N N . GLU A 1 85 ? -4.197 -9.574 6.487 1.00 89.25 85 GLU A N 1
ATOM 698 C CA . GLU A 1 85 ? -4.875 -10.864 6.689 1.00 89.25 85 GLU A CA 1
ATOM 699 C C . GLU A 1 85 ? -4.472 -11.549 8.002 1.00 89.25 85 GLU A C 1
ATOM 701 O O . GLU A 1 85 ? -5.090 -12.523 8.421 1.00 89.25 85 GLU A O 1
ATOM 706 N N . GLY A 1 86 ? -3.393 -11.092 8.648 1.00 83.94 86 GLY A N 1
ATOM 707 C CA . GLY A 1 86 ? -2.850 -11.719 9.857 1.00 83.94 86 GLY A CA 1
ATOM 708 C C . GLY A 1 86 ? -2.030 -12.994 9.611 1.00 83.94 86 GLY A C 1
ATOM 709 O O . GLY A 1 86 ? -1.450 -13.530 10.553 1.00 83.94 86 GLY A O 1
ATOM 710 N N . GLY A 1 87 ? -1.930 -13.479 8.368 1.00 84.12 87 GLY A N 1
ATOM 711 C CA . GLY A 1 87 ? -1.147 -14.672 8.028 1.00 84.12 87 GLY A CA 1
ATOM 712 C C . GLY A 1 87 ? 0.347 -14.387 7.842 1.00 84.12 87 GLY A C 1
ATOM 713 O O . GLY A 1 87 ? 0.726 -13.401 7.212 1.00 84.12 87 GLY A O 1
ATOM 714 N N . GLU A 1 88 ? 1.214 -15.269 8.349 1.00 86.00 88 GLU A N 1
ATOM 715 C CA . GLU A 1 88 ? 2.670 -15.048 8.369 1.00 86.00 88 GLU A CA 1
ATOM 716 C C . GLU A 1 88 ? 3.299 -14.949 6.968 1.00 86.00 88 GLU A C 1
ATOM 718 O O . GLU A 1 88 ? 4.234 -14.166 6.771 1.00 86.00 88 GLU A O 1
ATOM 723 N N . VAL A 1 89 ? 2.758 -15.718 6.017 1.00 90.12 89 VAL A N 1
ATOM 724 C CA . VAL A 1 89 ? 3.239 -15.874 4.641 1.00 90.12 89 VAL A CA 1
ATOM 725 C C . VAL A 1 89 ? 2.065 -15.700 3.680 1.00 90.12 89 VAL A C 1
ATOM 727 O O . VAL A 1 89 ? 1.075 -16.417 3.769 1.00 90.12 89 VAL A O 1
ATOM 730 N N . ALA A 1 90 ? 2.190 -14.760 2.742 1.00 91.50 90 ALA A N 1
ATOM 731 C CA . ALA A 1 90 ? 1.231 -14.602 1.651 1.00 91.50 90 ALA A CA 1
ATOM 732 C C . ALA A 1 90 ? 1.197 -15.823 0.708 1.00 91.50 90 ALA A C 1
ATOM 734 O O . ALA A 1 90 ? 2.275 -16.249 0.273 1.00 91.50 90 ALA A O 1
ATOM 735 N N . PRO A 1 91 ? 0.014 -16.320 0.303 1.00 92.69 91 PRO A N 1
ATOM 736 C CA . PRO A 1 91 ? -0.104 -17.374 -0.700 1.00 92.69 91 PRO A CA 1
ATOM 737 C C . PRO A 1 91 ? 0.355 -16.900 -2.084 1.00 92.69 91 PRO A C 1
ATOM 739 O O . PRO A 1 91 ? 0.460 -15.697 -2.347 1.00 92.69 91 PRO A O 1
ATOM 742 N N . ASP A 1 92 ? 0.695 -17.849 -2.955 1.00 90.81 92 ASP A N 1
ATOM 743 C CA . ASP A 1 92 ? 1.099 -17.548 -4.331 1.00 90.81 92 ASP A CA 1
ATOM 744 C C . ASP A 1 92 ? -0.048 -16.937 -5.132 1.00 90.81 92 ASP A C 1
ATOM 746 O O . ASP A 1 92 ? -1.206 -17.308 -4.957 1.00 90.81 92 ASP A O 1
ATOM 750 N N . GLY A 1 93 ? 0.275 -15.946 -5.966 1.00 89.94 93 GLY A N 1
ATOM 751 C CA . GLY A 1 93 ? -0.717 -15.165 -6.704 1.00 89.94 93 GLY A CA 1
ATOM 752 C C . GLY A 1 93 ? -1.469 -14.121 -5.870 1.00 89.94 93 GLY A C 1
ATOM 753 O O . GLY A 1 93 ? -2.253 -13.364 -6.436 1.00 89.94 93 GLY A O 1
ATOM 754 N N . TRP A 1 94 ? -1.255 -14.043 -4.548 1.00 93.94 94 TRP A N 1
ATOM 755 C CA . TRP A 1 94 ? -1.968 -13.082 -3.695 1.00 93.94 94 TRP A CA 1
ATOM 756 C C . TRP A 1 94 ? -1.691 -11.637 -4.100 1.00 93.94 94 TRP A C 1
ATOM 758 O O . TRP A 1 94 ? -2.621 -10.855 -4.273 1.00 93.94 94 TRP A O 1
ATOM 768 N N . LEU A 1 95 ? -0.419 -11.285 -4.299 1.00 93.12 95 LEU A N 1
ATOM 769 C CA . LEU A 1 95 ? -0.058 -9.924 -4.683 1.00 93.12 95 LEU A CA 1
ATOM 770 C C . LEU A 1 95 ? -0.595 -9.599 -6.085 1.00 93.12 95 LEU A C 1
ATOM 772 O O . LEU A 1 95 ? -1.087 -8.505 -6.323 1.00 93.12 95 LEU A O 1
ATOM 776 N N . GLU A 1 96 ? -0.541 -10.576 -6.986 1.00 93.94 96 GLU A N 1
ATOM 777 C CA . GLU A 1 96 ? -1.022 -10.508 -8.363 1.00 93.94 96 GLU A CA 1
ATOM 778 C C . GLU A 1 96 ? -2.550 -10.399 -8.475 1.00 93.94 96 GLU A C 1
ATOM 780 O O . GLU A 1 96 ? -3.062 -9.952 -9.503 1.00 93.94 96 GLU A O 1
ATOM 785 N N . SER A 1 97 ? -3.279 -10.779 -7.424 1.00 93.12 97 SER A N 1
ATOM 786 C CA . SER A 1 97 ? -4.730 -10.597 -7.339 1.00 93.12 97 SER A CA 1
ATOM 787 C C . SER A 1 97 ? -5.157 -9.184 -6.936 1.00 93.12 97 SER A C 1
ATOM 789 O O . SER A 1 97 ? -6.323 -8.850 -7.119 1.00 93.12 97 SER A O 1
ATOM 791 N N . LEU A 1 98 ? -4.243 -8.351 -6.419 1.00 93.31 98 LEU A N 1
ATOM 792 C CA . LEU A 1 98 ? -4.589 -7.001 -5.966 1.00 93.31 98 LEU A CA 1
ATOM 793 C C . LEU A 1 98 ? -4.816 -6.058 -7.164 1.00 93.31 98 LEU A C 1
ATOM 795 O O . LEU A 1 98 ? -3.938 -5.998 -8.037 1.00 93.31 98 LEU A O 1
ATOM 799 N N . P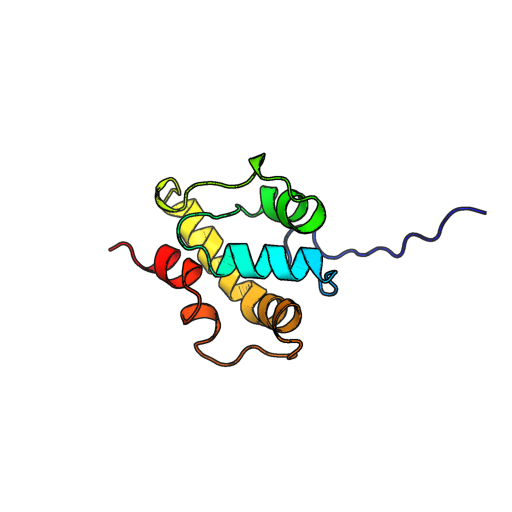RO A 1 99 ? -5.919 -5.280 -7.192 1.00 94.12 99 PRO A N 1
ATOM 800 C CA . PRO A 1 99 ? -6.241 -4.373 -8.299 1.00 94.12 99 PRO A CA 1
ATOM 801 C C . PRO A 1 99 ? -5.103 -3.409 -8.644 1.00 94.12 99 PRO A C 1
ATOM 803 O O . PRO A 1 99 ? -4.696 -3.303 -9.803 1.00 94.12 99 PRO A O 1
ATOM 806 N N . LEU A 1 100 ? -4.501 -2.784 -7.630 1.00 93.19 100 LEU A N 1
ATOM 807 C CA . LEU A 1 100 ? -3.360 -1.896 -7.816 1.00 93.19 100 LEU A CA 1
ATOM 808 C C . LEU A 1 100 ? -2.166 -2.598 -8.473 1.00 93.19 100 LEU A C 1
ATOM 810 O O . LEU A 1 100 ? -1.526 -2.048 -9.370 1.00 93.19 100 LEU A O 1
ATOM 814 N N . TYR A 1 101 ? -1.827 -3.812 -8.035 1.00 93.31 101 TYR A N 1
ATOM 815 C CA . TYR A 1 101 ? -0.689 -4.523 -8.616 1.00 93.31 101 TYR A CA 1
ATOM 816 C C . TYR A 1 101 ? -0.951 -4.856 -10.088 1.00 93.31 101 TYR A C 1
ATOM 818 O O . TYR A 1 101 ? -0.053 -4.715 -10.920 1.00 93.31 101 TYR A O 1
ATOM 826 N N . GLN A 1 102 ? -2.183 -5.246 -10.421 1.00 92.94 102 GLN A N 1
ATOM 827 C CA . GLN A 1 102 ? -2.596 -5.463 -11.805 1.00 92.94 102 GLN A CA 1
ATOM 828 C C . GLN A 1 102 ? -2.477 -4.182 -12.629 1.00 92.94 102 GLN A C 1
ATOM 830 O O . GLN A 1 102 ? -1.930 -4.238 -13.728 1.00 92.94 102 GLN A O 1
ATOM 835 N N . ARG A 1 103 ? -2.886 -3.027 -12.088 1.00 93.12 103 ARG A N 1
ATOM 836 C CA . ARG A 1 103 ? -2.728 -1.727 -12.758 1.00 93.12 103 ARG A CA 1
ATOM 837 C C . ARG A 1 103 ? -1.261 -1.382 -13.005 1.00 93.12 103 ARG A C 1
ATOM 839 O O . ARG A 1 103 ? -0.897 -1.027 -14.122 1.00 93.12 103 ARG A O 1
ATOM 846 N N . LEU A 1 104 ? -0.403 -1.562 -12.001 1.00 90.56 104 LEU A N 1
ATOM 847 C CA . LEU A 1 104 ? 1.032 -1.288 -12.108 1.00 90.56 104 LEU A CA 1
ATOM 848 C C . LEU A 1 104 ? 1.738 -2.199 -13.122 1.00 90.56 104 LEU A C 1
ATOM 850 O O . LEU A 1 104 ? 2.699 -1.774 -13.755 1.00 90.56 104 LEU A O 1
ATOM 854 N N . VAL A 1 105 ? 1.293 -3.447 -13.280 1.00 90.12 105 VAL A N 1
ATOM 855 C CA . VAL A 1 105 ? 1.861 -4.397 -14.255 1.00 90.12 105 VAL A CA 1
ATOM 856 C C . VAL A 1 105 ? 1.204 -4.273 -15.642 1.00 90.12 105 VAL A C 1
ATOM 858 O O . VAL A 1 105 ? 1.796 -4.693 -16.634 1.00 90.12 105 VAL A O 1
ATOM 861 N N . GLY A 1 106 ? -0.004 -3.712 -15.710 1.00 77.19 106 GLY A N 1
ATOM 862 C CA . GLY A 1 106 ? -0.969 -3.892 -16.795 1.00 77.19 106 GLY A CA 1
ATOM 863 C C . GLY A 1 106 ? -0.914 -2.930 -17.981 1.00 77.19 106 GLY A C 1
ATOM 864 O O . GLY A 1 106 ? -1.751 -3.072 -18.865 1.00 77.19 106 GLY A O 1
ATOM 865 N N . GLU A 1 107 ? 0.037 -2.000 -18.076 1.00 57.38 107 GLU A N 1
ATOM 866 C CA . GLU A 1 107 ? 0.204 -1.220 -19.313 1.00 57.38 107 GLU A CA 1
ATOM 867 C C . GLU A 1 107 ? 1.323 -1.798 -20.186 1.00 57.38 107 GLU A C 1
ATOM 869 O O . GLU A 1 107 ? 2.513 -1.686 -19.874 1.00 57.38 107 GLU A O 1
ATOM 874 N N . ARG A 1 108 ? 0.906 -2.429 -21.287 1.00 45.00 108 ARG A N 1
ATOM 875 C CA . ARG A 1 108 ? 1.723 -2.800 -22.446 1.00 45.00 108 ARG A CA 1
ATOM 876 C C . ARG A 1 108 ? 1.198 -2.094 -23.681 1.00 45.00 108 ARG A C 1
ATOM 878 O O . ARG A 1 108 ? -0.042 -2.010 -23.804 1.00 45.00 108 ARG A O 1
#

Radius of gyration: 14.41 Å; chains: 1; bounding box: 22×32×57 Å

Secondary structure (DSSP, 8-state):
-----------TTS--SS--HHHHHHHHHHHH-SSEEE-TTTHHHHHHH--GGGEEESTT--HHHHHHHHHHHHHHHHHHHHHHH--SSPPTTTGGGSHHHHHHH---

Sequence (108 aa):
MTAHHPRYLQSRRAVPLVLTEEQRDRLRSLLDDPDTWVLRPGWEPYLLRGDEGTLVDTDSLSNDHRSASIAWLRQQRHALHRALEGGEVAPDGWLESLPLYQRLVGER

pLDDT: mean 84.01, std 15.74, range [38.12, 94.12]

Foldseek 3Di:
DDDDPPPPPPPLQAQDLDADPVLLVQLLVQQQDQQKDAFRNCCNCCSVPVPCVRIDTLVPDDPVRLVVVLVSCVVHVQSNCCSHVVDNGHDPCRSVPTNNNCSSVPDD